Protein AF-A0A1H1LPZ3-F1 (afdb_monomer_lite)

Structure (mmCIF, N/CA/C/O backbone):
data_AF-A0A1H1LPZ3-F1
#
_entry.id   AF-A0A1H1LPZ3-F1
#
loop_
_atom_site.group_PDB
_atom_site.id
_atom_s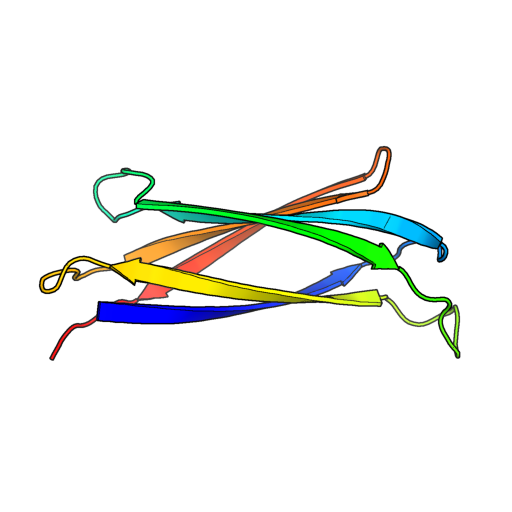ite.type_symbol
_atom_site.label_atom_id
_atom_site.label_alt_id
_atom_site.label_comp_id
_atom_site.label_asym_id
_atom_site.label_entity_id
_atom_site.label_seq_id
_atom_site.pdbx_PDB_ins_code
_atom_site.Cartn_x
_atom_site.Cartn_y
_atom_site.Cartn_z
_atom_site.occupancy
_atom_site.B_iso_or_equiv
_atom_site.auth_seq_id
_atom_site.auth_comp_id
_atom_site.auth_asym_id
_atom_site.auth_atom_id
_atom_site.pdbx_PDB_model_num
ATOM 1 N N . MET A 1 1 ? -9.484 -9.857 15.345 1.00 74.06 1 MET A N 1
ATOM 2 C CA . MET A 1 1 ? -10.071 -10.223 14.034 1.00 74.06 1 MET A CA 1
ATOM 3 C C . MET A 1 1 ? -9.089 -9.799 12.950 1.00 74.06 1 MET A C 1
ATOM 5 O O . MET A 1 1 ? -8.317 -8.882 13.200 1.00 74.06 1 MET A O 1
ATOM 9 N N . CYS A 1 2 ? -9.063 -10.454 11.791 1.00 75.94 2 CYS A N 1
ATOM 10 C CA . CYS A 1 2 ? -8.233 -10.016 10.666 1.00 75.94 2 CYS A CA 1
ATOM 11 C C . CYS A 1 2 ? -9.133 -9.689 9.475 1.00 75.94 2 CYS A C 1
ATOM 13 O O . CYS A 1 2 ? -10.038 -10.463 9.168 1.00 75.94 2 CYS A O 1
ATOM 15 N N . VAL A 1 3 ? -8.896 -8.543 8.839 1.00 80.81 3 VAL A N 1
ATOM 16 C CA . VAL A 1 3 ? -9.522 -8.182 7.564 1.00 80.81 3 VAL A CA 1
ATOM 17 C C . VAL A 1 3 ? -8.454 -8.249 6.485 1.00 80.81 3 VAL A C 1
ATOM 19 O O . VAL A 1 3 ? -7.375 -7.681 6.645 1.00 80.81 3 VAL A O 1
ATOM 22 N N . ILE A 1 4 ? -8.762 -8.943 5.391 1.00 82.50 4 ILE A N 1
ATOM 23 C CA . ILE A 1 4 ? -7.933 -8.930 4.188 1.00 82.50 4 ILE A CA 1
ATOM 24 C C . ILE A 1 4 ? -8.390 -7.739 3.351 1.00 82.50 4 ILE A C 1
ATOM 26 O O . ILE A 1 4 ? -9.551 -7.661 2.946 1.00 82.50 4 ILE A O 1
ATOM 30 N N . ALA A 1 5 ? -7.490 -6.785 3.148 1.00 80.06 5 ALA A N 1
ATOM 31 C CA . ALA A 1 5 ? -7.699 -5.664 2.254 1.00 80.06 5 ALA A CA 1
ATOM 32 C C . ALA A 1 5 ? -6.917 -5.902 0.967 1.00 80.06 5 ALA A C 1
ATOM 34 O O . ALA A 1 5 ? -5.699 -6.072 1.004 1.00 80.06 5 ALA A O 1
ATOM 35 N N . GLU A 1 6 ? -7.635 -5.885 -0.151 1.00 82.81 6 GLU A N 1
ATOM 36 C CA . GLU A 1 6 ? -7.058 -5.997 -1.487 1.00 82.81 6 GLU A CA 1
ATOM 37 C C . GLU A 1 6 ? -7.281 -4.701 -2.260 1.00 82.81 6 GLU A C 1
ATOM 39 O O . GLU A 1 6 ? -8.342 -4.081 -2.141 1.00 82.81 6 GLU A O 1
ATOM 44 N N . ASP A 1 7 ? -6.282 -4.258 -3.009 1.00 82.50 7 ASP A N 1
ATOM 45 C CA . ASP A 1 7 ? -6.404 -3.128 -3.921 1.00 82.50 7 ASP A CA 1
ATOM 46 C C . ASP A 1 7 ? -5.651 -3.410 -5.223 1.00 82.50 7 ASP A C 1
ATOM 48 O O . ASP A 1 7 ? -4.680 -4.172 -5.245 1.00 82.50 7 ASP A O 1
ATOM 52 N N . GLU A 1 8 ? -6.115 -2.800 -6.304 1.00 84.75 8 GLU A N 1
ATOM 53 C CA . GLU A 1 8 ? -5.515 -2.912 -7.627 1.00 84.75 8 GLU A CA 1
ATOM 54 C C . GLU A 1 8 ? -5.296 -1.517 -8.196 1.00 84.75 8 GLU A C 1
ATOM 56 O O . GLU A 1 8 ? -6.202 -0.685 -8.208 1.00 84.75 8 GLU A O 1
ATOM 61 N N . HIS A 1 9 ? -4.092 -1.271 -8.703 1.00 82.75 9 HIS A N 1
ATOM 62 C CA . HIS A 1 9 ? -3.763 -0.004 -9.339 1.00 82.75 9 HIS A CA 1
ATOM 63 C C . HIS A 1 9 ? -2.966 -0.229 -10.616 1.00 82.75 9 HIS A C 1
ATOM 65 O O . HIS A 1 9 ? -1.924 -0.888 -10.610 1.00 82.75 9 HIS A O 1
ATOM 71 N N . ASP A 1 10 ? -3.456 0.336 -11.715 1.00 85.50 10 ASP A N 1
ATOM 72 C CA . ASP A 1 10 ? -2.786 0.275 -13.006 1.00 85.50 10 ASP A CA 1
ATOM 73 C C . ASP A 1 10 ? -1.763 1.419 -13.095 1.00 85.50 10 ASP A C 1
ATOM 75 O O . ASP A 1 10 ? -2.093 2.599 -12.969 1.00 85.50 10 ASP A O 1
ATOM 79 N N . SER A 1 11 ? -0.493 1.075 -13.303 1.00 81.31 11 SER A N 1
ATOM 80 C CA . SER A 1 11 ? 0.616 2.031 -13.378 1.00 81.31 11 SER A CA 1
ATOM 81 C C . SER A 1 11 ? 1.452 1.838 -14.637 1.00 81.31 11 SER A C 1
ATOM 83 O O . SER A 1 11 ? 1.830 0.723 -15.003 1.00 81.31 11 SER A O 1
ATOM 85 N N . VAL A 1 12 ? 1.784 2.945 -15.300 1.00 83.94 12 VAL A N 1
ATOM 86 C CA . VAL A 1 12 ? 2.723 2.946 -16.427 1.00 83.94 12 VAL A CA 1
ATOM 87 C C . VAL A 1 12 ? 4.133 3.021 -15.853 1.00 83.94 12 VAL A C 1
ATOM 89 O O . VAL A 1 12 ? 4.593 4.081 -15.441 1.00 83.94 12 VAL A O 1
ATOM 92 N N . LEU A 1 13 ? 4.777 1.861 -15.764 1.00 83.94 13 LEU A N 1
ATOM 93 C CA . LEU A 1 13 ? 6.113 1.681 -15.209 1.00 83.94 13 LEU A CA 1
ATOM 94 C C . LEU A 1 13 ? 6.991 0.928 -16.204 1.00 83.94 13 LEU A C 1
ATOM 96 O O . LEU A 1 13 ? 6.508 0.041 -16.915 1.00 83.94 13 LEU A O 1
ATOM 100 N N . GLU A 1 14 ? 8.273 1.282 -16.226 1.00 81.62 14 GLU A N 1
ATOM 101 C CA . GLU A 1 14 ? 9.283 0.553 -16.986 1.00 81.62 14 GLU A CA 1
ATOM 102 C C . GLU A 1 14 ? 9.546 -0.820 -16.341 1.00 81.62 14 GLU A C 1
ATOM 104 O O . GLU A 1 14 ? 9.549 -0.938 -15.111 1.00 81.62 14 GLU A O 1
ATOM 109 N N . PRO A 1 15 ? 9.772 -1.880 -17.131 1.00 81.75 15 PRO A N 1
ATOM 110 C CA . PRO A 1 15 ? 10.095 -3.195 -16.591 1.00 81.75 15 PRO A CA 1
ATOM 111 C C . PRO A 1 15 ? 11.478 -3.209 -15.925 1.00 81.75 15 PRO A C 1
ATOM 113 O O . PRO A 1 15 ? 12.370 -2.440 -16.277 1.00 81.75 15 PRO A O 1
ATOM 116 N N . GLY A 1 16 ? 11.682 -4.118 -14.969 1.00 81.44 16 GLY A N 1
ATOM 117 C CA . GLY A 1 16 ? 12.964 -4.290 -14.276 1.00 81.44 16 GLY A CA 1
ATOM 118 C C . GLY A 1 16 ? 13.241 -3.271 -13.169 1.00 81.44 16 GLY A C 1
ATOM 119 O O . GLY A 1 16 ? 14.243 -3.403 -12.467 1.00 81.44 16 GLY A O 1
ATOM 120 N N . ILE A 1 17 ? 12.358 -2.291 -12.960 1.00 86.25 17 ILE A N 1
ATOM 121 C CA . ILE A 1 17 ? 12.472 -1.372 -11.826 1.00 86.25 17 ILE A CA 1
ATOM 122 C C . ILE A 1 17 ? 11.991 -2.039 -10.535 1.00 86.25 17 ILE A C 1
ATOM 124 O O . ILE A 1 17 ? 11.072 -2.868 -10.528 1.00 86.25 17 ILE A O 1
ATOM 128 N N . GLN A 1 18 ? 12.598 -1.637 -9.422 1.00 91.19 18 GLN A N 1
ATOM 129 C CA . GLN A 1 18 ? 12.125 -2.009 -8.099 1.00 91.19 18 GLN A CA 1
ATOM 130 C C . GLN A 1 18 ? 10.930 -1.136 -7.713 1.00 91.19 18 GLN A C 1
ATOM 132 O O . GLN A 1 18 ? 10.976 0.092 -7.809 1.00 91.19 18 GLN A O 1
ATOM 137 N N . VAL A 1 19 ? 9.872 -1.791 -7.256 1.00 91.06 19 VAL A N 1
ATOM 138 C CA . VAL A 1 19 ? 8.629 -1.178 -6.811 1.00 91.06 19 VAL A CA 1
ATOM 139 C C . VAL A 1 19 ? 8.393 -1.529 -5.355 1.00 91.06 19 VAL A C 1
ATOM 141 O O . VAL A 1 19 ? 8.355 -2.704 -4.994 1.00 91.06 19 VAL A O 1
ATOM 144 N N . THR A 1 20 ? 8.182 -0.509 -4.533 1.00 91.81 20 THR A N 1
ATOM 145 C CA . THR A 1 20 ? 7.730 -0.655 -3.151 1.00 91.81 20 THR A CA 1
ATOM 146 C C . THR A 1 20 ? 6.282 -0.203 -3.057 1.00 91.81 20 THR A C 1
ATOM 148 O O . THR A 1 20 ? 5.953 0.915 -3.456 1.00 91.81 20 THR A O 1
ATOM 151 N N . LEU A 1 21 ? 5.433 -1.069 -2.515 1.00 90.75 21 LEU A N 1
ATOM 152 C CA . LEU A 1 21 ? 4.069 -0.751 -2.111 1.00 90.75 21 LEU A CA 1
ATOM 153 C C . LEU A 1 21 ? 4.008 -0.714 -0.586 1.00 90.75 21 LEU A C 1
ATOM 155 O O . LEU A 1 21 ? 4.350 -1.705 0.060 1.00 90.75 21 LEU A O 1
ATOM 159 N N . SER A 1 22 ? 3.562 0.403 -0.027 1.00 90.62 22 SER A N 1
ATOM 160 C CA . SER A 1 22 ? 3.303 0.575 1.401 1.00 90.62 22 SER A CA 1
ATOM 161 C C . SER A 1 22 ? 1.803 0.632 1.662 1.00 90.62 22 SER A C 1
ATOM 163 O O . SER A 1 22 ? 1.064 1.277 0.926 1.00 90.62 22 SER A O 1
ATOM 165 N N . PHE A 1 23 ? 1.367 -0.016 2.735 1.00 88.56 23 PHE A N 1
ATOM 166 C CA . PHE A 1 23 ? -0.021 -0.192 3.142 1.00 88.56 23 PHE A CA 1
ATOM 167 C C . PHE A 1 23 ? -0.206 0.333 4.547 1.00 88.56 23 PHE A C 1
ATOM 169 O O . PHE A 1 23 ? 0.456 -0.145 5.460 1.00 88.56 23 PHE A O 1
ATOM 176 N N . GLY A 1 24 ? -1.130 1.265 4.731 1.00 89.25 24 GLY A N 1
ATOM 177 C CA . GLY A 1 24 ? -1.518 1.790 6.031 1.00 89.25 24 GLY A CA 1
ATOM 178 C C . GLY A 1 24 ? -3.012 1.626 6.269 1.00 89.25 24 GLY A C 1
ATOM 179 O O . GLY A 1 24 ? -3.804 1.791 5.342 1.00 89.25 24 GLY A O 1
ATOM 180 N N . ALA A 1 25 ? -3.408 1.347 7.509 1.00 89.88 25 ALA A N 1
ATOM 181 C CA . ALA A 1 25 ? -4.801 1.440 7.936 1.00 89.88 25 ALA A CA 1
ATOM 182 C C . ALA A 1 25 ? -4.923 2.405 9.114 1.00 89.88 25 ALA A C 1
ATOM 184 O O . ALA A 1 25 ? -4.311 2.195 10.163 1.00 89.88 25 ALA A O 1
ATOM 185 N N . THR A 1 26 ? -5.739 3.438 8.943 1.00 91.25 26 THR A N 1
ATOM 186 C CA . THR A 1 26 ? -6.023 4.442 9.970 1.00 91.25 26 THR A CA 1
ATOM 187 C C . THR A 1 26 ? -7.446 4.265 10.485 1.00 91.25 26 THR A C 1
ATOM 189 O O . THR A 1 26 ? -8.386 4.109 9.701 1.00 91.25 26 THR A O 1
ATOM 192 N N . SER A 1 27 ? -7.607 4.254 11.804 1.00 89.19 27 SER A N 1
ATOM 193 C CA . SER A 1 27 ? -8.892 4.134 12.485 1.00 89.19 27 SER A CA 1
ATOM 194 C C . SER A 1 27 ? -9.754 5.393 12.329 1.00 89.19 27 SER A C 1
ATOM 196 O O . SER A 1 27 ? -9.237 6.463 11.999 1.00 89.19 27 SER A O 1
ATOM 198 N N . PRO A 1 28 ? -11.062 5.313 12.637 1.00 87.12 28 PRO A N 1
ATOM 199 C CA . PRO A 1 28 ? -11.917 6.497 12.714 1.00 87.12 28 PRO A CA 1
ATOM 200 C C . PRO A 1 28 ? -11.426 7.555 13.716 1.00 87.12 28 PRO A C 1
ATOM 202 O O . PRO A 1 28 ? -11.734 8.732 13.557 1.00 87.12 28 PRO A O 1
ATOM 205 N N . SER A 1 29 ? -10.666 7.154 14.743 1.00 88.88 29 SER A N 1
ATOM 206 C CA . SER A 1 29 ? -10.057 8.075 15.713 1.00 88.88 29 SER A CA 1
ATOM 207 C C . SER A 1 29 ? -8.765 8.729 15.207 1.00 88.88 29 SER A C 1
ATOM 209 O O . SER A 1 29 ? -8.210 9.574 15.905 1.00 88.88 29 SER A O 1
ATOM 211 N N . GLY A 1 30 ? -8.286 8.364 14.013 1.00 86.88 30 GLY A N 1
ATOM 212 C CA . GLY A 1 30 ? -7.049 8.881 13.421 1.00 86.88 30 GLY A CA 1
ATOM 213 C C . GLY A 1 30 ? -5.788 8.091 13.786 1.00 86.88 30 GLY A C 1
ATOM 214 O O . GLY A 1 30 ? -4.693 8.477 13.388 1.00 86.88 30 GLY A O 1
ATOM 215 N N . GLU A 1 31 ? -5.913 6.981 14.514 1.00 87.00 31 GLU A N 1
ATOM 216 C CA . GLU A 1 31 ? -4.783 6.134 14.902 1.00 87.00 31 GLU A CA 1
ATOM 217 C C . GLU A 1 31 ? -4.381 5.194 13.758 1.00 87.00 31 GLU A C 1
ATOM 219 O O . GLU A 1 31 ? -5.217 4.473 13.212 1.00 87.00 31 GLU A O 1
ATOM 224 N N . THR A 1 32 ? -3.098 5.158 13.399 1.00 84.81 32 THR A N 1
ATOM 225 C CA . THR A 1 32 ? -2.580 4.159 12.454 1.00 84.81 32 THR A CA 1
ATOM 226 C C . THR A 1 32 ? -2.439 2.817 13.161 1.00 84.81 32 THR A C 1
ATOM 228 O O . THR A 1 32 ? -1.552 2.637 13.988 1.00 84.81 32 THR A O 1
ATOM 231 N N . LEU A 1 33 ? -3.302 1.865 12.814 1.00 81.69 33 LEU A N 1
ATOM 232 C CA . LEU A 1 33 ? -3.337 0.537 13.433 1.00 81.69 33 LEU A CA 1
ATOM 233 C C . LEU A 1 33 ? -2.427 -0.473 12.744 1.00 81.69 33 LEU A C 1
ATOM 235 O O . LEU A 1 33 ? -2.048 -1.485 13.328 1.00 81.69 33 LEU A O 1
ATOM 239 N N . PHE A 1 34 ? -2.123 -0.231 11.475 1.00 83.12 34 PHE A N 1
ATOM 240 C CA . PHE A 1 34 ? -1.358 -1.158 10.669 1.00 83.12 34 PHE A CA 1
ATOM 241 C C . PHE A 1 34 ? -0.519 -0.401 9.660 1.00 83.12 34 PHE A C 1
ATOM 243 O O . PHE A 1 34 ? -1.006 0.535 9.023 1.00 83.12 34 PHE A O 1
ATOM 250 N N . TYR A 1 35 ? 0.719 -0.855 9.505 1.00 84.56 35 TYR A N 1
ATOM 251 C CA . TYR A 1 35 ? 1.595 -0.464 8.421 1.00 84.56 35 TYR A CA 1
ATOM 252 C C . TYR A 1 35 ? 2.371 -1.689 7.939 1.00 84.56 35 TYR A C 1
ATOM 254 O O . TYR A 1 35 ? 2.981 -2.390 8.746 1.00 84.56 35 TYR A O 1
ATOM 262 N N . ASN A 1 36 ? 2.358 -1.949 6.637 1.00 85.75 36 ASN A N 1
ATOM 263 C CA . ASN A 1 36 ? 3.173 -2.986 6.015 1.00 85.75 36 ASN A CA 1
ATOM 264 C C . ASN A 1 36 ? 3.727 -2.492 4.684 1.00 85.75 36 ASN A C 1
ATOM 266 O O . ASN A 1 36 ? 3.164 -1.593 4.070 1.00 85.75 36 ASN A O 1
ATOM 270 N N . GLN A 1 37 ? 4.819 -3.085 4.228 1.00 89.31 37 GLN A N 1
ATOM 271 C CA . GLN A 1 37 ? 5.428 -2.760 2.949 1.00 89.31 37 GLN A CA 1
ATOM 272 C C . GLN A 1 37 ? 5.878 -4.029 2.238 1.00 89.31 37 GLN A C 1
ATOM 274 O O . GLN A 1 37 ? 6.362 -4.974 2.861 1.00 89.31 37 GLN A O 1
ATOM 279 N N . SER A 1 38 ? 5.745 -4.034 0.920 1.00 87.19 38 SER A N 1
ATOM 280 C CA . SER A 1 38 ? 6.250 -5.095 0.060 1.00 87.19 38 SER A CA 1
ATOM 281 C C . SER A 1 38 ? 7.056 -4.488 -1.071 1.00 87.19 38 SER A C 1
ATOM 283 O O . SER A 1 38 ? 6.581 -3.571 -1.743 1.00 87.19 38 SER A O 1
ATOM 285 N N . THR A 1 39 ? 8.240 -5.039 -1.310 1.00 90.31 39 THR A N 1
ATOM 286 C CA . THR A 1 39 ? 9.120 -4.603 -2.389 1.00 90.31 39 THR A CA 1
ATOM 287 C C . THR A 1 39 ? 9.281 -5.731 -3.391 1.00 90.31 39 THR A C 1
ATOM 289 O O . THR A 1 39 ? 9.700 -6.825 -3.024 1.00 90.31 39 THR A O 1
ATOM 292 N N . ASN A 1 40 ? 8.975 -5.460 -4.655 1.00 86.38 40 ASN A N 1
ATOM 293 C CA . ASN A 1 40 ? 9.069 -6.421 -5.748 1.00 86.38 40 ASN A CA 1
ATOM 294 C C . ASN A 1 40 ? 9.754 -5.783 -6.956 1.00 86.38 40 ASN A C 1
ATOM 296 O O . ASN A 1 40 ? 9.686 -4.575 -7.159 1.00 86.38 40 ASN A O 1
ATOM 300 N N . THR A 1 41 ? 10.410 -6.597 -7.777 1.00 87.94 41 THR A N 1
ATOM 301 C CA . THR A 1 41 ? 10.914 -6.137 -9.080 1.00 87.94 41 THR A CA 1
ATOM 302 C C . THR A 1 41 ? 9.839 -6.378 -10.123 1.00 87.94 41 THR A C 1
ATOM 304 O O . THR A 1 41 ? 9.292 -7.482 -10.186 1.00 87.94 41 THR A O 1
ATOM 307 N N . LEU A 1 42 ? 9.526 -5.369 -10.936 1.00 84.62 42 LEU A N 1
ATOM 308 C CA . LEU A 1 42 ? 8.522 -5.539 -11.978 1.00 84.62 42 LEU A CA 1
ATOM 309 C C . LEU A 1 42 ? 9.032 -6.459 -13.089 1.00 84.62 42 LEU A C 1
ATOM 311 O O . LEU A 1 42 ? 10.077 -6.173 -13.682 1.00 84.62 42 LEU A O 1
ATOM 315 N N . PRO A 1 43 ? 8.303 -7.543 -13.408 1.00 83.56 43 PRO A N 1
ATOM 316 C CA . PRO A 1 43 ? 8.675 -8.409 -14.513 1.00 83.56 43 PRO A CA 1
ATOM 317 C C . PRO A 1 43 ? 8.501 -7.680 -15.848 1.00 83.56 43 PRO A C 1
ATOM 319 O O . PRO A 1 43 ? 7.715 -6.742 -15.966 1.00 83.56 43 PRO A O 1
ATOM 322 N N . ALA A 1 44 ? 9.194 -8.143 -16.887 1.00 83.25 44 ALA A N 1
ATOM 323 C CA . ALA A 1 44 ? 8.929 -7.675 -18.241 1.00 83.25 44 ALA A CA 1
ATOM 324 C C . ALA A 1 44 ? 7.496 -8.035 -18.669 1.00 83.25 44 ALA A C 1
ATOM 326 O O . ALA A 1 44 ? 7.028 -9.152 -18.437 1.00 83.25 44 ALA A O 1
ATOM 327 N N . LYS A 1 45 ? 6.796 -7.094 -19.314 1.00 81.38 45 LYS A N 1
ATOM 328 C CA . LYS A 1 45 ? 5.469 -7.353 -19.885 1.00 81.38 45 LYS A CA 1
ATOM 329 C C . LYS A 1 45 ? 5.601 -8.084 -21.215 1.00 81.38 45 LYS A C 1
ATOM 331 O O . LYS A 1 45 ? 6.488 -7.785 -22.009 1.00 81.38 45 LYS A O 1
ATOM 336 N N . LYS A 1 46 ? 4.659 -8.994 -21.483 1.00 81.81 46 LYS A N 1
ATOM 337 C CA . LYS A 1 46 ? 4.494 -9.598 -22.814 1.00 81.81 46 LYS A CA 1
ATOM 338 C C . LYS A 1 46 ? 4.061 -8.554 -23.850 1.00 81.81 46 LYS A C 1
ATOM 340 O O . LYS A 1 46 ? 4.491 -8.629 -24.994 1.00 81.81 46 LYS A O 1
ATOM 345 N N . ASP A 1 47 ? 3.237 -7.594 -23.430 1.00 85.44 47 ASP A N 1
ATOM 346 C CA . ASP A 1 47 ? 2.846 -6.426 -24.215 1.00 85.44 47 ASP A CA 1
ATOM 347 C C . ASP A 1 47 ? 3.261 -5.144 -23.465 1.00 85.44 47 ASP A C 1
ATOM 349 O O . ASP A 1 47 ? 2.715 -4.863 -22.393 1.00 85.44 47 ASP A O 1
ATOM 353 N N . PRO A 1 48 ? 4.236 -4.371 -23.975 1.00 81.12 48 PRO A N 1
ATOM 354 C CA . PRO A 1 48 ? 4.718 -3.165 -23.307 1.00 81.12 48 PRO A CA 1
ATOM 355 C C . PRO A 1 48 ? 3.694 -2.019 -23.294 1.00 81.12 48 PRO A C 1
ATOM 357 O O . PRO A 1 48 ? 3.823 -1.1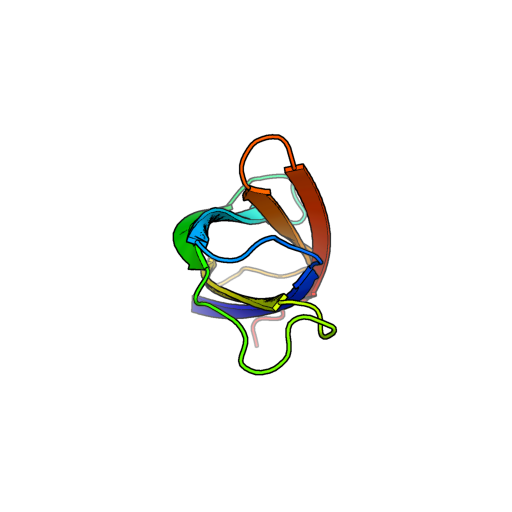26 -22.456 1.00 81.12 48 PRO A O 1
ATOM 360 N N . SER A 1 49 ? 2.678 -2.050 -24.166 1.00 83.56 49 SER A N 1
ATOM 361 C CA . SER A 1 49 ? 1.661 -0.994 -24.274 1.00 83.56 49 SER A CA 1
ATOM 362 C C . SER A 1 49 ? 0.631 -1.008 -23.138 1.00 83.56 49 SER A C 1
ATOM 364 O O . SER A 1 49 ? 0.000 0.013 -22.866 1.00 83.56 49 SER A O 1
ATOM 366 N N . LEU A 1 50 ? 0.478 -2.139 -22.444 1.00 85.62 50 LEU A N 1
ATOM 367 C CA . LEU A 1 50 ? -0.456 -2.277 -21.326 1.00 85.62 50 LEU A CA 1
ATOM 368 C C . LEU A 1 50 ? 0.169 -1.775 -20.015 1.00 85.62 50 LEU A C 1
ATOM 370 O O . LEU A 1 50 ? 1.369 -1.966 -19.806 1.00 85.62 50 LEU A O 1
ATOM 374 N N . PRO A 1 51 ? -0.596 -1.160 -19.097 1.00 85.06 51 PRO A N 1
ATOM 375 C CA . PRO A 1 51 ? -0.082 -0.785 -17.782 1.00 85.06 51 PRO A CA 1
ATOM 376 C C . PRO A 1 51 ? 0.271 -2.022 -16.938 1.00 85.06 51 PRO A C 1
ATOM 378 O O . PRO A 1 51 ? -0.246 -3.119 -17.149 1.00 85.06 51 PRO A O 1
ATOM 381 N N . HIS A 1 52 ? 1.160 -1.847 -15.960 1.00 84.69 52 HIS A N 1
ATOM 382 C CA . HIS A 1 52 ? 1.354 -2.841 -14.910 1.00 84.69 52 HIS A CA 1
ATOM 383 C C . HIS A 1 52 ? 0.198 -2.758 -13.926 1.00 84.69 52 HIS A C 1
ATOM 385 O O . HIS A 1 52 ? 0.021 -1.725 -13.285 1.00 84.69 52 HIS A O 1
ATOM 391 N N . ARG A 1 53 ? -0.531 -3.861 -13.760 1.00 86.06 53 ARG A N 1
ATOM 392 C CA . ARG A 1 53 ? -1.468 -3.997 -12.653 1.00 86.06 53 ARG A CA 1
ATOM 393 C C . ARG A 1 53 ? -0.708 -4.370 -11.392 1.00 86.06 53 ARG A C 1
ATOM 395 O O . ARG A 1 53 ? -0.125 -5.452 -11.305 1.00 86.06 53 ARG A O 1
ATOM 402 N N . LEU A 1 54 ? -0.698 -3.459 -10.433 1.00 85.12 54 LEU A N 1
ATOM 403 C CA . LEU A 1 54 ? -0.113 -3.674 -9.122 1.00 85.12 54 LEU A CA 1
ATOM 404 C C . LEU A 1 54 ? -1.214 -4.133 -8.182 1.00 85.12 54 LEU A C 1
ATOM 406 O O . LEU A 1 54 ? -2.190 -3.413 -7.985 1.00 85.12 54 LEU A O 1
ATOM 410 N N . GLN A 1 55 ? -1.045 -5.324 -7.616 1.00 83.38 55 GLN A N 1
ATOM 411 C CA . GLN A 1 55 ? -1.946 -5.831 -6.595 1.00 83.38 55 GLN A CA 1
ATOM 412 C C . GLN A 1 55 ? -1.326 -5.653 -5.216 1.00 83.38 55 GLN A C 1
ATOM 414 O O . GLN A 1 55 ? -0.156 -5.948 -4.963 1.00 83.38 55 GLN A O 1
ATOM 419 N N . ALA A 1 56 ? -2.166 -5.168 -4.330 1.00 78.50 56 ALA A N 1
ATOM 420 C CA . ALA A 1 56 ? -1.884 -4.809 -2.970 1.00 78.50 56 ALA A CA 1
ATOM 421 C C . ALA A 1 56 ? -2.714 -5.706 -2.059 1.00 78.50 56 ALA A C 1
ATOM 423 O O . ALA A 1 56 ? -3.930 -5.564 -2.049 1.00 78.50 56 ALA A O 1
ATOM 424 N N . VAL A 1 57 ? -2.098 -6.613 -1.299 1.00 80.75 57 VAL A N 1
ATOM 425 C CA . VAL A 1 57 ? -2.830 -7.481 -0.361 1.00 80.75 57 VAL A CA 1
ATOM 426 C C . VAL A 1 57 ? -2.253 -7.316 1.036 1.00 80.75 57 VAL A C 1
ATOM 428 O O . VAL A 1 57 ? -1.075 -7.586 1.270 1.00 80.75 57 VAL A O 1
ATOM 431 N N . ALA A 1 58 ? -3.087 -6.876 1.974 1.00 79.94 58 ALA A N 1
ATOM 432 C CA . ALA A 1 58 ? -2.695 -6.633 3.354 1.00 79.94 58 ALA A CA 1
ATOM 433 C C . ALA A 1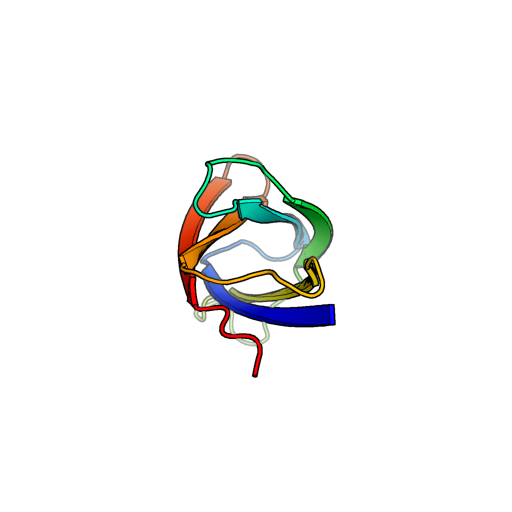 58 ? -3.647 -7.316 4.339 1.00 79.94 58 ALA A C 1
ATOM 435 O O . ALA A 1 58 ? -4.867 -7.171 4.263 1.00 79.94 58 ALA A O 1
ATOM 436 N N . GLN A 1 59 ? -3.069 -8.026 5.306 1.00 83.44 59 GLN A N 1
ATOM 437 C CA . GLN A 1 59 ? -3.783 -8.563 6.459 1.00 83.44 59 GLN A CA 1
ATOM 438 C C . GLN A 1 59 ? -3.750 -7.540 7.587 1.00 83.44 59 GLN A C 1
ATOM 440 O O . GLN A 1 59 ? -2.704 -7.308 8.187 1.00 83.44 59 GLN A O 1
ATOM 445 N N . ILE A 1 60 ? -4.895 -6.931 7.876 1.00 83.62 60 ILE A N 1
ATOM 446 C CA . ILE A 1 60 ? -5.006 -5.865 8.868 1.00 83.62 60 ILE A CA 1
ATOM 447 C C . ILE A 1 60 ? -5.503 -6.489 10.174 1.00 83.62 60 ILE A C 1
ATOM 449 O O . ILE A 1 60 ? -6.656 -6.941 10.233 1.00 83.62 60 ILE A O 1
ATOM 453 N N . PRO A 1 61 ? -4.665 -6.556 11.223 1.00 82.38 61 PRO A N 1
ATOM 454 C CA . PRO A 1 61 ? -5.115 -6.969 12.537 1.00 82.38 61 PRO A CA 1
ATOM 455 C C . PRO A 1 61 ? -5.989 -5.856 13.115 1.00 82.38 61 PRO A C 1
ATOM 457 O O . PRO A 1 61 ? -5.539 -4.730 13.311 1.00 82.38 61 PRO A O 1
ATOM 460 N N . LEU A 1 62 ? -7.253 -6.171 13.378 1.00 81.06 62 LEU A N 1
ATOM 461 C CA . LEU A 1 62 ? -8.195 -5.243 13.988 1.00 81.06 62 LEU A CA 1
ATOM 462 C C . LEU A 1 62 ? -8.621 -5.735 15.379 1.00 81.06 62 LEU A C 1
ATOM 464 O O . LEU A 1 62 ? -8.801 -6.952 15.577 1.00 81.06 62 LEU A O 1
ATOM 468 N N . PRO A 1 63 ? -8.825 -4.806 16.338 1.00 79.25 63 PRO A N 1
ATOM 469 C CA . PRO A 1 63 ? -9.461 -5.108 17.615 1.00 79.25 63 PRO A CA 1
ATOM 470 C C . PRO A 1 63 ? -10.790 -5.851 17.435 1.00 79.25 63 PRO A C 1
ATOM 472 O O . PRO A 1 63 ? -11.488 -5.674 16.440 1.00 79.25 63 PRO A O 1
ATOM 475 N N . VAL A 1 64 ? -11.167 -6.687 18.405 1.00 78.50 64 VAL A N 1
ATOM 476 C CA . VAL A 1 64 ? -12.407 -7.491 18.335 1.00 78.50 64 VAL A CA 1
ATOM 477 C C . VAL A 1 64 ? -13.665 -6.612 18.289 1.00 78.50 64 VAL A C 1
ATOM 479 O O . VAL A 1 64 ? -14.679 -7.013 17.742 1.00 78.50 64 VAL A O 1
ATOM 482 N N . ASN A 1 65 ? -13.582 -5.391 18.807 1.00 78.94 65 ASN A N 1
ATOM 483 C CA . ASN A 1 65 ? -14.641 -4.385 18.819 1.00 78.94 65 ASN A CA 1
ATOM 484 C C . ASN A 1 65 ? -14.417 -3.266 17.781 1.00 78.94 65 ASN A C 1
ATOM 486 O O . ASN A 1 65 ? -14.965 -2.175 17.929 1.00 78.94 65 ASN A O 1
ATOM 490 N N . ALA A 1 66 ? -13.579 -3.496 16.766 1.00 79.69 66 ALA A N 1
ATOM 491 C CA . ALA A 1 66 ? -13.299 -2.517 15.723 1.00 79.69 66 ALA A CA 1
ATOM 492 C C . ALA A 1 66 ? -14.560 -2.230 14.899 1.00 79.69 66 ALA A C 1
ATOM 494 O O . ALA A 1 66 ? -15.002 -3.070 14.124 1.00 79.69 66 ALA A O 1
ATOM 495 N N . THR A 1 67 ? -15.142 -1.042 15.035 1.00 85.69 67 THR A N 1
ATOM 496 C CA . THR A 1 67 ? -16.300 -0.637 14.228 1.00 85.69 67 THR A CA 1
ATOM 497 C C . THR A 1 67 ? -16.061 0.728 13.602 1.00 85.69 67 THR A C 1
ATOM 499 O O . THR A 1 67 ? -15.401 1.585 14.190 1.00 85.69 67 THR A O 1
ATOM 502 N N . GLY A 1 68 ? -16.598 0.929 12.400 1.00 87.81 68 GLY A N 1
ATOM 503 C CA . GLY A 1 68 ? -16.577 2.218 11.716 1.00 87.81 68 GLY A CA 1
ATOM 504 C C . GLY A 1 68 ? -15.839 2.194 10.382 1.00 87.81 68 GLY A C 1
ATOM 505 O O . GLY A 1 68 ? -15.530 1.142 9.823 1.00 87.81 68 GLY A O 1
ATOM 506 N N . ILE A 1 69 ? -15.601 3.391 9.846 1.00 90.31 69 ILE A N 1
ATOM 507 C CA . ILE A 1 69 ? -14.950 3.588 8.550 1.00 90.31 69 ILE A CA 1
ATOM 508 C C . ILE A 1 69 ? -13.465 3.851 8.784 1.00 90.31 69 ILE A C 1
ATOM 510 O O . ILE A 1 69 ? -13.072 4.925 9.232 1.00 90.31 69 ILE A O 1
ATOM 514 N N . TYR A 1 70 ? -12.651 2.855 8.467 1.00 90.31 70 TYR A N 1
ATOM 515 C CA . TYR A 1 70 ? -11.200 2.953 8.445 1.00 90.31 70 TYR A CA 1
ATOM 516 C C . TYR A 1 70 ? -10.751 3.550 7.113 1.00 90.31 70 TYR A C 1
ATOM 518 O O . TYR A 1 70 ? -11.428 3.400 6.094 1.00 90.31 70 TYR A O 1
ATOM 526 N N . THR A 1 71 ? -9.595 4.202 7.101 1.00 91.62 71 THR A N 1
ATOM 527 C CA . THR A 1 71 ? -8.970 4.680 5.865 1.00 91.62 71 THR A CA 1
ATOM 528 C C . THR A 1 71 ? -7.792 3.787 5.532 1.00 91.62 71 THR A C 1
ATOM 530 O O . THR A 1 71 ? -6.819 3.734 6.284 1.00 91.62 71 THR A O 1
ATOM 533 N N . LEU A 1 72 ? -7.876 3.095 4.400 1.00 90.31 72 LEU A N 1
ATOM 534 C CA . LEU A 1 72 ? -6.731 2.410 3.821 1.00 90.31 72 LEU A CA 1
ATOM 535 C C . LEU A 1 72 ? -5.945 3.405 2.994 1.00 90.31 72 LEU A C 1
ATOM 537 O O . LEU A 1 72 ? -6.531 4.139 2.204 1.00 90.31 72 LEU A O 1
ATOM 541 N N . THR A 1 73 ? -4.636 3.427 3.180 1.00 91.38 73 THR A N 1
ATOM 542 C CA . THR A 1 73 ? -3.711 4.218 2.376 1.00 91.38 73 THR A CA 1
ATOM 543 C C . THR A 1 73 ? -2.730 3.277 1.716 1.00 91.38 73 THR A C 1
ATOM 545 O O . THR A 1 73 ? -2.140 2.433 2.388 1.00 91.38 73 THR A O 1
ATOM 548 N N . ILE A 1 74 ? -2.565 3.437 0.411 1.00 90.56 74 ILE A N 1
ATOM 549 C CA . ILE A 1 74 ? -1.563 2.737 -0.366 1.00 90.56 74 ILE A CA 1
ATOM 550 C C . ILE A 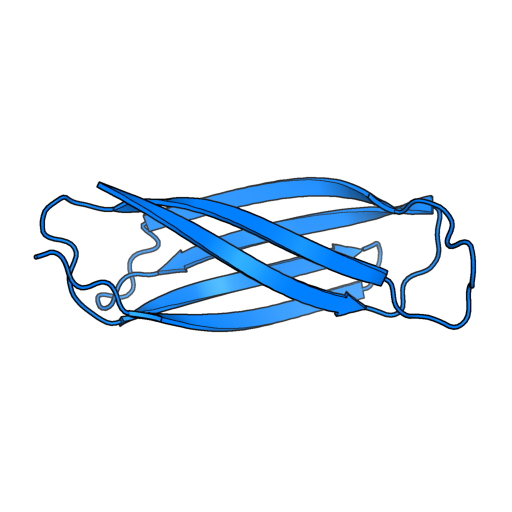1 74 ? -0.614 3.783 -0.939 1.00 90.56 74 ILE A C 1
ATOM 552 O O . ILE A 1 74 ? -1.045 4.800 -1.487 1.00 90.56 74 ILE A O 1
ATOM 556 N N . GLU A 1 75 ? 0.682 3.538 -0.802 1.00 92.19 75 GLU A N 1
ATOM 557 C CA . GLU A 1 75 ? 1.729 4.356 -1.403 1.00 92.19 75 GLU A CA 1
ATOM 558 C C . GLU A 1 75 ? 2.604 3.488 -2.302 1.00 92.19 75 GLU A C 1
ATOM 560 O O . GLU A 1 75 ? 3.122 2.454 -1.891 1.00 92.19 75 GLU A O 1
ATOM 565 N N . LEU A 1 76 ? 2.767 3.928 -3.542 1.00 91.31 76 LEU A N 1
ATOM 566 C CA . LEU A 1 76 ? 3.628 3.344 -4.550 1.00 91.31 76 LEU A CA 1
ATOM 567 C C . LEU A 1 76 ? 4.901 4.176 -4.680 1.00 91.31 76 LEU A C 1
ATOM 569 O O . LEU A 1 76 ? 4.858 5.396 -4.849 1.00 91.31 76 LEU A O 1
ATOM 573 N N . SER A 1 77 ? 6.033 3.486 -4.675 1.00 92.50 77 SER A N 1
ATOM 574 C CA . SER A 1 77 ? 7.366 4.043 -4.852 1.00 92.50 77 SER A CA 1
ATOM 575 C C . SER A 1 77 ? 8.122 3.255 -5.911 1.00 92.50 77 SER A C 1
ATOM 577 O O . SER A 1 77 ? 8.410 2.078 -5.694 1.00 92.50 77 SER A O 1
ATOM 579 N N . ALA A 1 78 ? 8.516 3.903 -7.005 1.00 90.94 78 ALA A N 1
ATOM 580 C CA . ALA A 1 78 ? 9.318 3.287 -8.060 1.00 90.94 78 ALA A CA 1
ATOM 581 C C . ALA A 1 78 ? 10.314 4.308 -8.637 1.00 90.94 78 ALA A C 1
ATOM 583 O O . ALA A 1 78 ? 9.946 5.158 -9.445 1.00 90.94 78 ALA A O 1
ATOM 584 N N . GLY A 1 79 ? 11.571 4.263 -8.182 1.00 87.50 79 GLY A N 1
ATOM 585 C CA . GLY A 1 79 ? 12.551 5.317 -8.476 1.00 87.50 79 GLY A CA 1
ATOM 586 C C . GLY A 1 79 ? 12.057 6.693 -8.005 1.00 87.50 79 GLY A C 1
ATOM 587 O O . GLY A 1 79 ? 11.743 6.873 -6.821 1.00 87.50 79 GLY A O 1
ATOM 588 N N . ASP A 1 80 ? 11.945 7.629 -8.950 1.00 88.38 80 ASP A N 1
ATOM 589 C CA .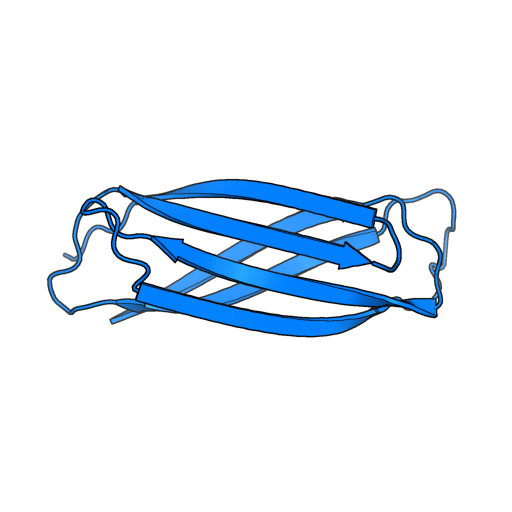 ASP A 1 80 ? 11.426 8.986 -8.723 1.00 88.38 80 ASP A CA 1
ATOM 590 C C . ASP A 1 80 ? 9.891 9.053 -8.713 1.00 88.38 80 ASP A C 1
ATOM 592 O O . ASP A 1 80 ? 9.312 10.038 -8.249 1.00 88.38 80 ASP A O 1
ATOM 596 N N . LEU A 1 81 ? 9.202 8.006 -9.181 1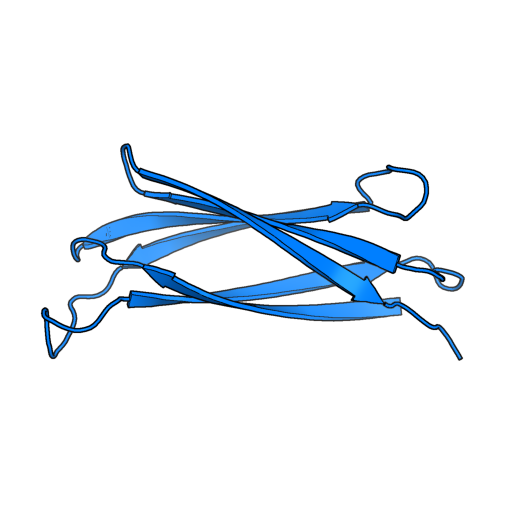.00 87.31 81 LEU A N 1
ATOM 597 C CA . LEU A 1 81 ? 7.747 7.975 -9.149 1.00 87.31 81 LEU A CA 1
ATOM 598 C C . LEU A 1 81 ? 7.250 7.721 -7.722 1.00 87.31 81 LEU A C 1
ATOM 600 O O . LEU A 1 81 ? 7.586 6.714 -7.090 1.00 87.31 81 LEU A O 1
ATOM 604 N N . ARG A 1 82 ? 6.375 8.615 -7.255 1.00 90.88 82 ARG A N 1
ATOM 605 C CA . ARG A 1 82 ? 5.584 8.459 -6.033 1.00 90.88 82 ARG A CA 1
ATOM 606 C C . ARG A 1 82 ? 4.114 8.626 -6.371 1.00 90.88 82 ARG A C 1
ATOM 608 O O . ARG A 1 82 ? 3.725 9.641 -6.944 1.00 90.88 82 ARG A O 1
ATOM 615 N N . GLN A 1 83 ? 3.298 7.646 -6.011 1.00 90.06 83 GLN A N 1
ATOM 616 C CA . GLN A 1 83 ? 1.844 7.745 -6.114 1.00 90.06 83 GLN A CA 1
ATOM 617 C C . GLN A 1 83 ? 1.222 7.318 -4.795 1.00 90.06 83 GLN A C 1
ATOM 619 O O . GLN A 1 83 ? 1.729 6.427 -4.122 1.00 90.06 83 GLN A O 1
ATOM 624 N N . ARG A 1 84 ? 0.128 7.966 -4.413 1.00 91.38 84 ARG A N 1
ATOM 625 C CA . ARG A 1 84 ? -0.594 7.667 -3.182 1.00 91.38 84 ARG A CA 1
ATOM 626 C C . ARG A 1 84 ? -2.079 7.704 -3.458 1.00 91.38 84 ARG A C 1
ATOM 628 O O . ARG A 1 84 ? -2.561 8.642 -4.091 1.00 91.38 84 ARG A O 1
ATOM 635 N N . TRP A 1 85 ? -2.796 6.725 -2.933 1.00 90.44 85 TRP A N 1
ATOM 636 C CA . TRP A 1 85 ? -4.248 6.727 -2.939 1.00 90.44 85 TRP A CA 1
ATOM 637 C C . TRP A 1 85 ? -4.786 6.150 -1.639 1.00 90.44 85 TRP A C 1
ATOM 639 O O . TRP A 1 85 ? -4.087 5.474 -0.881 1.00 90.44 85 TRP A O 1
ATOM 649 N N . SER A 1 86 ? -6.044 6.469 -1.366 1.00 90.75 86 SER A N 1
ATOM 650 C CA . SER A 1 86 ? -6.726 6.008 -0.172 1.00 90.75 86 SER A CA 1
ATOM 651 C C . SER A 1 86 ? -8.151 5.605 -0.502 1.00 90.75 86 SER A C 1
ATOM 653 O O . SER A 1 86 ? -8.785 6.198 -1.376 1.00 90.75 86 SER A O 1
ATOM 655 N N . ARG A 1 87 ? -8.673 4.624 0.232 1.00 89.75 87 ARG A N 1
ATOM 656 C CA . ARG A 1 87 ? -10.068 4.195 0.117 1.00 89.75 87 ARG A CA 1
ATOM 657 C C . ARG A 1 87 ? -10.676 3.885 1.483 1.00 89.75 87 ARG A C 1
ATOM 659 O O . ARG A 1 87 ? -9.959 3.443 2.386 1.00 89.75 87 ARG A O 1
ATOM 666 N N . PRO A 1 88 ? -11.991 4.086 1.654 1.00 90.56 88 PRO A N 1
ATOM 667 C CA . PRO A 1 88 ? -12.666 3.694 2.878 1.00 90.56 88 PRO A CA 1
ATOM 668 C C . PRO A 1 88 ? -12.737 2.165 2.995 1.00 90.56 88 PRO A C 1
ATOM 670 O O . PRO A 1 88 ? -13.026 1.456 2.028 1.00 90.56 88 PRO A O 1
ATOM 673 N N . LEU A 1 89 ? -12.521 1.660 4.206 1.00 86.81 89 LEU A N 1
ATOM 674 C CA . LEU A 1 89 ? -12.784 0.286 4.612 1.00 86.81 89 LEU A CA 1
ATOM 675 C C . LEU A 1 89 ? -13.820 0.313 5.734 1.00 86.81 89 LEU A C 1
ATOM 677 O O . LEU A 1 89 ? -13.531 0.691 6.867 1.00 86.81 89 LEU A O 1
ATOM 681 N N . ASN A 1 90 ? -15.047 -0.078 5.409 1.00 85.75 90 ASN A N 1
ATOM 682 C CA . ASN A 1 90 ? -16.117 -0.174 6.390 1.00 85.75 90 ASN A CA 1
ATOM 683 C C . ASN A 1 90 ? -15.986 -1.492 7.157 1.00 85.75 90 ASN A C 1
ATOM 685 O O . ASN A 1 90 ? -16.223 -2.563 6.597 1.00 85.75 90 ASN A O 1
ATOM 689 N N . VAL A 1 91 ? -15.611 -1.405 8.429 1.00 82.12 91 VAL A N 1
ATOM 690 C CA . VAL A 1 91 ? -15.517 -2.557 9.322 1.00 82.12 91 VAL A CA 1
ATOM 691 C C . VAL A 1 91 ? -16.760 -2.572 10.195 1.00 82.12 91 VAL A C 1
ATOM 693 O O . VAL A 1 91 ? -17.014 -1.658 10.985 1.00 82.12 91 VAL A O 1
ATOM 696 N N . ARG A 1 92 ? -17.546 -3.634 10.044 1.00 72.56 92 ARG A N 1
ATOM 697 C CA . ARG A 1 92 ? -18.669 -3.952 10.920 1.00 72.56 92 ARG A CA 1
ATOM 698 C C . ARG A 1 92 ? -18.398 -5.327 11.493 1.00 72.56 92 ARG A C 1
ATOM 700 O O . ARG A 1 92 ? -18.426 -6.308 10.756 1.00 72.56 92 ARG A O 1
ATOM 707 N N . VAL A 1 93 ? -18.083 -5.381 12.779 1.00 61.47 93 VAL A N 1
ATOM 708 C CA . VAL A 1 93 ? -18.071 -6.655 13.493 1.00 61.47 93 VAL A CA 1
ATOM 709 C C . VAL A 1 93 ? -19.522 -6.972 13.838 1.00 61.47 93 VAL A C 1
ATOM 711 O O . VAL A 1 93 ? -20.220 -6.117 14.387 1.00 61.47 93 VAL A O 1
ATOM 714 N N . GLY A 1 94 ? -19.972 -8.154 13.421 1.00 51.84 94 GLY A N 1
ATOM 715 C CA . GLY A 1 94 ? -21.199 -8.791 13.893 1.00 51.84 94 GLY A CA 1
ATOM 716 C C . GLY A 1 94 ? -20.892 -9.737 15.039 1.00 51.84 94 GLY A C 1
ATOM 717 O O . GLY A 1 94 ? -19.762 -10.279 15.049 1.00 51.84 94 GLY A O 1
#

pLDDT: mean 85.0, std 6.08, range [51.84, 92.5]

Organism: NCBI:txid642780

Sequence (94 aa):
MCVIAEDEHDSVLEPGIQVTLSFGATSPSGETLFYNQSTNTLPAKKDPSLPHRLQAVAQIPLPVNATGIYTLTIELSAGDLRQRWSRPLNVRVG

Foldseek 3Di:
DKDKDKDKDFALDDAQWKKKKKKWKAAPVRDTQDIDMDIDGHHDDPDNVGTDIDMDIDIGDDDLPRADWIKMKMWMDTPPDIDIDIDIDGDDRD

Radius of gyration: 15.05 Å; chains: 1; bounding box: 34×19×43 Å

Secondary structure (DSSP, 8-state):
-EEEEEEEEEE---TT-EEEEEEEEE-TTS-EEEEEEEEEEPPPPSSTTSPEEEEEEEEEE--TT--EEEEEEEEEEETTEEEEEEEEEEE---